Protein AF-A0A6A4GUS2-F1 (afdb_monomer_lite)

Sequence (167 aa):
MSESILPEEILHSVVESLAYNPEFVERKSPPFSLEKRDQRAFSFLSLATNFDEFPCPFSSHILEVDGAEHLKMFQDQCISNTSFAASIRSLSVSLPGQNTFQITSMMKPLLCYLKDLSQLDARFRIDIPLLAELNRHSVKTVVVTSLAKLPKTLGSPDLEKIILCGR

pLDDT: mean 70.65, std 22.99, range [29.11, 93.94]

Radius of gyration: 21.21 Å; chains: 1; bounding box: 56×50×50 Å

Secondary structure (DSSP, 8-state):
-------HHHHHHHHHHHH--------------------TTS-S-EE-----S---TT---EEEEESHHHHHHHHHHHHH-HHHHHH--EEEEE-TT--HHHHHHHHHHHHHH-TT--EEEE-SPPPHHHHHHHHHSS--EEEES-GGGS-TT--GGGGTTEEE---

Organism: NCBI:txid1447944

Foldseek 3Di:
DDDDDDDCVVVVVVVVVVVDDPDDDDDDDDDDDDDDDDDPPPPLWDQPPPPDDDPPVPPQRETEAEEDVSLVVVLVCLVVDLVVLQSHAHYEYHHPPDDQVSVQVSVLSSLVSNLNHQEYEYAAAHDPSSLVSVLVGPHQAYEYADPVSYDPPDDPSSCNRYDHDHD

Structure (mmCIF, N/CA/C/O backbone):
data_AF-A0A6A4GUS2-F1
#
_entry.id   AF-A0A6A4GUS2-F1
#
loop_
_atom_site.group_PDB
_atom_site.id
_atom_site.type_symbol
_atom_site.label_atom_id
_atom_site.label_alt_id
_atom_site.label_comp_id
_atom_site.label_asym_id
_atom_site.label_entity_id
_atom_site.label_seq_id
_atom_site.pdbx_PDB_ins_code
_atom_site.Cartn_x
_atom_site.Cartn_y
_atom_site.Cartn_z
_atom_site.occupancy
_atom_site.B_iso_or_equiv
_atom_site.auth_seq_id
_atom_site.auth_comp_id
_atom_site.auth_asym_id
_atom_site.auth_atom_id
_atom_site.pdbx_PDB_model_num
ATOM 1 N N . MET A 1 1 ? -28.926 29.985 26.661 1.00 41.62 1 MET A N 1
ATOM 2 C CA . MET A 1 1 ? -29.121 28.544 26.420 1.00 41.62 1 MET A CA 1
ATOM 3 C C . MET A 1 1 ? -30.574 28.357 26.030 1.00 41.62 1 MET A C 1
ATOM 5 O O . MET A 1 1 ? -31.420 28.344 26.913 1.00 41.62 1 MET A O 1
ATOM 9 N N . SER A 1 2 ? -30.847 28.315 24.728 1.00 41.31 2 SER A N 1
ATOM 10 C CA . SER A 1 2 ? -32.159 27.967 24.177 1.00 41.31 2 SER A CA 1
ATOM 11 C C . SER A 1 2 ? -31.884 27.226 22.870 1.00 41.31 2 SER A C 1
ATOM 13 O O . SER A 1 2 ? -31.516 27.852 21.879 1.00 41.31 2 SER A O 1
ATOM 15 N N . GLU A 1 3 ? -31.949 25.897 22.897 1.00 47.72 3 GLU A N 1
ATOM 16 C CA . GLU A 1 3 ? -31.908 25.073 21.688 1.00 47.72 3 GLU A CA 1
ATOM 17 C C . GLU A 1 3 ? -33.261 25.205 20.985 1.00 47.72 3 GLU A C 1
ATOM 19 O O . GLU A 1 3 ? -34.303 24.861 21.543 1.00 47.72 3 GLU A O 1
ATOM 24 N N . SER A 1 4 ? -33.265 25.759 19.775 1.00 50.41 4 SER A N 1
ATOM 25 C CA . SER A 1 4 ? -34.441 25.774 18.910 1.00 50.41 4 SER A CA 1
ATOM 26 C C . SER A 1 4 ? -34.511 24.443 18.163 1.00 50.41 4 SER A C 1
ATOM 28 O O . SER A 1 4 ? -33.846 24.265 17.143 1.00 50.41 4 SER A O 1
ATOM 30 N N . ILE A 1 5 ? -35.299 23.508 18.688 1.00 56.31 5 ILE A N 1
ATOM 31 C CA . ILE A 1 5 ? -35.652 22.262 18.005 1.00 56.31 5 ILE A CA 1
ATOM 32 C C . ILE A 1 5 ? -36.695 22.626 16.947 1.00 56.31 5 ILE A C 1
ATOM 34 O O . ILE A 1 5 ? -37.837 22.944 17.281 1.00 56.31 5 ILE A O 1
ATOM 38 N N . LEU A 1 6 ? -36.293 22.655 15.676 1.00 55.25 6 LEU A N 1
ATOM 39 C CA . LEU A 1 6 ? -37.249 22.778 14.580 1.00 55.25 6 LEU A CA 1
ATOM 40 C C . LEU A 1 6 ? -37.960 21.420 14.397 1.00 55.25 6 LEU A C 1
ATOM 42 O O . LEU A 1 6 ? -37.266 20.403 14.374 1.00 55.25 6 LEU A O 1
ATOM 46 N N . PRO A 1 7 ? -39.298 21.369 14.260 1.00 58.41 7 PRO A N 1
ATOM 47 C CA . PRO A 1 7 ? -40.027 20.111 14.096 1.00 58.41 7 PRO A CA 1
ATOM 48 C C . PRO A 1 7 ? -39.669 19.411 12.776 1.00 58.41 7 PRO A C 1
ATOM 50 O O . PRO A 1 7 ? -39.630 20.051 11.721 1.00 58.41 7 PRO A O 1
ATOM 53 N N . GLU A 1 8 ? -39.447 18.093 12.831 1.00 54.50 8 GLU A N 1
ATOM 54 C CA . GLU A 1 8 ? -39.079 17.223 11.693 1.00 54.50 8 GLU A CA 1
ATOM 55 C C . GLU A 1 8 ? -40.027 17.340 10.488 1.00 54.50 8 GLU A C 1
ATOM 57 O O . GLU A 1 8 ? -39.621 17.138 9.343 1.00 54.50 8 GLU A O 1
ATOM 62 N N . GLU A 1 9 ? -41.272 17.741 10.726 1.00 53.09 9 GLU A N 1
ATOM 63 C CA . GLU A 1 9 ? -42.318 17.881 9.712 1.00 53.09 9 GLU A CA 1
ATOM 64 C C . GLU A 1 9 ? -41.983 18.959 8.662 1.00 53.09 9 GLU A C 1
ATOM 66 O O . GLU A 1 9 ? -42.327 18.809 7.488 1.00 53.09 9 GLU A O 1
ATOM 71 N N . ILE A 1 10 ? -41.242 20.012 9.038 1.00 56.53 10 ILE A N 1
ATOM 72 C CA . ILE A 1 10 ? -40.805 21.057 8.091 1.00 56.53 10 ILE A CA 1
ATOM 73 C C . ILE A 1 10 ? -39.655 20.544 7.212 1.00 56.53 10 ILE A C 1
ATOM 75 O O . ILE A 1 10 ? -39.598 20.845 6.020 1.00 56.53 10 ILE A O 1
ATOM 79 N N . LEU A 1 11 ? -38.762 19.731 7.780 1.00 55.72 11 LEU A N 1
ATOM 80 C CA . LEU A 1 11 ? -37.630 19.142 7.062 1.00 55.72 11 LEU A CA 1
ATOM 81 C C . LEU A 1 11 ? -38.107 18.156 5.991 1.00 55.72 11 LEU A C 1
ATOM 83 O O . LEU A 1 11 ? -37.601 18.182 4.870 1.00 55.72 11 LEU A O 1
ATOM 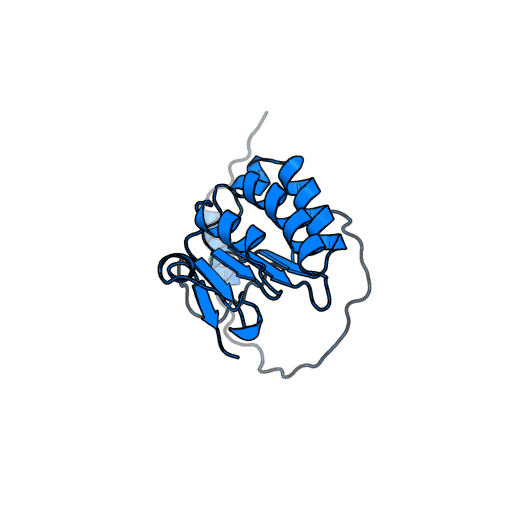87 N N . HIS A 1 12 ? -39.135 17.363 6.297 1.00 51.03 12 HIS A N 1
ATOM 88 C CA . HIS A 1 12 ? -39.708 16.421 5.336 1.00 51.03 12 HIS A CA 1
ATOM 89 C C . HIS A 1 12 ? -40.384 17.137 4.155 1.00 51.03 12 HIS A C 1
ATOM 91 O O . HIS A 1 12 ? -40.192 16.754 3.002 1.00 51.03 12 HIS A O 1
ATOM 97 N N . SER A 1 13 ? -41.085 18.245 4.422 1.00 51.09 13 SER A N 1
ATOM 98 C CA . SER A 1 13 ? -41.761 19.032 3.383 1.00 51.09 13 SER A CA 1
ATOM 99 C C . SER A 1 13 ? -40.783 19.733 2.424 1.00 51.09 13 SER A C 1
ATOM 101 O O . SER A 1 13 ? -41.035 19.799 1.219 1.00 51.09 13 SER A O 1
ATOM 103 N N . VAL A 1 14 ? -39.632 20.206 2.925 1.00 57.34 14 VAL A N 1
ATOM 104 C CA . VAL A 1 14 ? -38.572 20.819 2.097 1.00 57.34 14 VAL A CA 1
ATOM 105 C C . VAL A 1 14 ? -37.852 19.778 1.233 1.00 57.34 14 VAL A C 1
ATOM 107 O O . VAL A 1 14 ? -37.506 20.057 0.086 1.00 57.34 14 VAL A O 1
ATOM 110 N N . VAL A 1 15 ? -37.650 18.565 1.753 1.00 56.38 15 VAL A N 1
ATOM 111 C CA . VAL A 1 15 ? -36.995 17.480 1.004 1.00 56.38 15 VAL A CA 1
ATOM 112 C C . VAL A 1 15 ? -37.900 16.952 -0.113 1.00 56.38 15 VAL A C 1
ATOM 114 O O . VAL A 1 15 ? -37.426 16.771 -1.235 1.00 56.38 15 VAL A O 1
ATOM 117 N N . GLU A 1 16 ? -39.203 16.789 0.135 1.00 46.56 16 GLU A N 1
ATOM 118 C CA . GLU A 1 16 ? -40.154 16.377 -0.911 1.00 46.56 16 GLU A CA 1
ATOM 119 C C . GLU A 1 16 ? -40.313 17.428 -2.018 1.00 46.56 16 GLU A C 1
ATOM 121 O O . GLU A 1 16 ? -40.431 17.072 -3.190 1.00 46.56 16 GLU A O 1
ATOM 126 N N . SER A 1 17 ? -40.249 18.722 -1.687 1.00 49.94 17 SER A N 1
ATOM 127 C CA . SER A 1 17 ? -40.373 19.794 -2.686 1.00 49.94 17 SER A CA 1
ATOM 128 C C . SER A 1 17 ? -39.102 20.030 -3.516 1.00 49.94 17 SER A C 1
ATOM 130 O O . SER A 1 17 ? -39.195 20.562 -4.621 1.00 49.94 17 SER A O 1
ATOM 132 N N . LEU A 1 18 ? -37.930 19.576 -3.053 1.00 49.22 18 LEU A N 1
ATOM 133 C CA . LEU A 1 18 ? -36.693 19.551 -3.851 1.00 49.22 18 LEU A CA 1
ATOM 134 C C . LEU A 1 18 ? -36.606 18.338 -4.792 1.00 49.22 18 LEU A C 1
ATOM 136 O O . LEU A 1 18 ? -35.914 18.408 -5.807 1.00 49.22 18 LEU A O 1
ATOM 140 N N . ALA A 1 19 ? -37.296 17.241 -4.472 1.00 44.12 19 ALA A N 1
ATOM 141 C CA . ALA A 1 19 ? -37.204 15.981 -5.211 1.00 44.12 19 ALA A CA 1
ATOM 142 C C . ALA A 1 19 ? -38.155 15.881 -6.418 1.00 44.12 19 ALA A C 1
ATOM 144 O O . ALA A 1 19 ? -38.018 14.958 -7.220 1.00 44.12 19 ALA A O 1
ATOM 145 N N . TYR A 1 20 ? -39.100 16.813 -6.583 1.00 40.16 20 TYR A N 1
ATOM 146 C CA . TYR A 1 20 ? -40.075 16.763 -7.674 1.00 40.16 20 TYR A CA 1
ATOM 147 C C . TYR A 1 20 ? -39.933 17.948 -8.635 1.00 40.16 20 TYR A C 1
ATOM 149 O O . TYR A 1 20 ? -40.620 18.960 -8.520 1.00 40.16 20 TYR A O 1
ATOM 157 N N . ASN A 1 21 ? -39.049 17.806 -9.626 1.00 40.91 21 ASN A N 1
ATOM 158 C CA . ASN A 1 21 ? -39.091 18.620 -10.842 1.00 40.91 21 ASN A CA 1
ATOM 159 C C . ASN A 1 21 ? -38.643 17.770 -12.052 1.00 40.91 21 ASN A C 1
ATOM 161 O O . ASN A 1 21 ? -37.446 17.668 -12.319 1.00 40.91 21 ASN A O 1
ATOM 165 N N . PRO A 1 22 ? -39.572 17.087 -12.753 1.00 46.25 22 PRO A N 1
ATOM 166 C CA . PRO A 1 22 ? -39.243 16.103 -13.790 1.00 46.25 22 PRO A CA 1
ATOM 167 C C . PRO A 1 22 ? -39.051 16.707 -15.188 1.00 46.25 22 PRO A C 1
ATOM 169 O O . PRO A 1 22 ? -38.953 15.983 -16.174 1.00 46.25 22 PRO A O 1
ATOM 172 N N . GLU A 1 23 ? -38.971 18.025 -15.303 1.00 41.53 23 GLU A N 1
ATOM 173 C CA . GLU A 1 23 ? -38.716 18.693 -16.568 1.00 41.53 23 GLU A CA 1
ATOM 174 C C . GLU A 1 23 ? -37.602 19.695 -16.325 1.00 41.53 23 GLU A C 1
ATOM 176 O O . GLU A 1 23 ? -37.818 20.669 -15.624 1.00 41.53 23 GLU A O 1
ATOM 181 N N . PHE A 1 24 ? -36.396 19.437 -16.831 1.00 34.44 24 PHE A N 1
ATOM 182 C CA . PHE A 1 24 ? -35.600 20.437 -17.544 1.00 34.44 24 PHE A CA 1
ATOM 183 C C . PHE A 1 24 ? -34.294 19.801 -18.063 1.00 34.44 24 PHE A C 1
ATOM 185 O O . PHE A 1 24 ? -33.262 19.770 -17.404 1.00 34.44 24 PHE A O 1
ATOM 192 N N . VAL A 1 25 ? -34.365 19.411 -19.338 1.00 35.62 25 VAL A N 1
ATOM 193 C CA . VAL A 1 25 ? -33.357 19.729 -20.358 1.00 35.62 25 VAL A CA 1
ATOM 194 C C . VAL A 1 25 ? -32.101 18.845 -20.431 1.00 35.62 25 VAL A C 1
ATOM 196 O O . VAL A 1 25 ? -31.058 19.093 -19.834 1.00 35.62 25 VAL A O 1
ATOM 199 N N . GLU A 1 26 ? -32.191 17.912 -21.378 1.00 42.88 26 GLU A N 1
ATOM 200 C CA . GLU A 1 26 ? -31.141 17.534 -22.326 1.00 42.88 26 GLU A CA 1
ATOM 201 C C . GLU A 1 26 ? -30.243 18.738 -22.695 1.00 42.88 26 GLU A C 1
ATOM 203 O O . GLU A 1 26 ? -30.603 19.595 -23.504 1.00 42.88 26 GLU A O 1
ATOM 208 N N . ARG A 1 27 ? -29.054 18.838 -22.092 1.00 31.45 27 ARG A N 1
ATOM 209 C CA . ARG A 1 27 ? -28.024 19.811 -22.487 1.00 31.45 27 ARG A CA 1
ATOM 210 C C . ARG A 1 27 ? -26.650 19.156 -22.486 1.00 31.45 27 ARG A C 1
ATOM 212 O O . ARG A 1 27 ? -25.951 19.107 -21.480 1.00 31.45 27 ARG A O 1
ATOM 219 N N . LYS A 1 28 ? -26.234 18.735 -23.684 1.00 45.25 28 LYS A N 1
ATOM 220 C CA . LYS A 1 28 ? -24.819 18.713 -24.075 1.00 45.25 28 LYS A CA 1
ATOM 221 C C . LYS A 1 28 ? -24.192 20.055 -23.692 1.00 45.25 28 LYS A C 1
ATOM 223 O O . LYS A 1 28 ? -24.676 21.093 -24.139 1.00 45.25 28 LYS A O 1
ATOM 228 N N . SER A 1 29 ? -23.128 20.054 -22.895 1.00 29.23 29 SER A N 1
ATOM 229 C CA . SER A 1 29 ? -22.367 21.273 -22.610 1.00 29.23 29 SER A CA 1
ATOM 230 C C . SER A 1 29 ? -20.915 20.929 -22.193 1.00 29.23 29 SER A C 1
ATOM 232 O O . SER A 1 29 ? -20.652 19.779 -21.845 1.00 29.23 29 SER A O 1
ATOM 234 N N . PRO A 1 30 ? -19.958 21.861 -22.366 1.00 29.64 30 PRO A N 1
ATOM 235 C CA . PRO A 1 30 ? -18.653 21.668 -23.017 1.00 29.64 30 PRO A CA 1
ATOM 236 C C . PRO A 1 30 ? -17.483 21.672 -22.005 1.00 29.64 30 PRO A C 1
ATOM 238 O O . PRO A 1 30 ? -17.722 21.805 -20.806 1.00 29.64 30 PRO A O 1
ATOM 241 N N . PRO A 1 31 ? -16.207 21.568 -22.439 1.00 45.56 31 PRO A N 1
ATOM 242 C CA . PRO A 1 31 ? -15.081 21.589 -21.511 1.00 45.56 31 PRO A CA 1
ATOM 243 C C . PRO A 1 31 ? -14.786 23.037 -21.110 1.00 45.56 31 PRO A C 1
ATOM 245 O O . PRO A 1 31 ? -14.388 23.821 -21.967 1.00 45.56 31 PRO A O 1
ATOM 248 N N . PHE A 1 32 ? -14.961 23.419 -19.841 1.00 33.56 32 PHE A N 1
ATOM 249 C CA . PHE A 1 32 ? -14.483 24.726 -19.378 1.00 33.56 32 PHE A CA 1
ATOM 250 C C . PHE A 1 32 ? -13.921 24.735 -17.954 1.00 33.56 32 PHE A C 1
ATOM 252 O O . PHE A 1 32 ? -14.444 24.134 -17.021 1.00 33.56 32 PHE A O 1
ATOM 259 N N . SER A 1 33 ? -12.808 25.462 -17.878 1.00 43.59 33 SER A N 1
ATOM 260 C CA . SER A 1 33 ? -11.951 25.831 -16.758 1.00 43.59 33 SER A CA 1
ATOM 261 C C . SER A 1 33 ? -12.677 26.538 -15.616 1.00 43.59 33 SER A C 1
ATOM 263 O O . SER A 1 33 ? -13.538 27.380 -15.865 1.00 43.59 33 SER A O 1
ATOM 265 N N . LEU A 1 34 ? -12.224 26.312 -14.381 1.00 29.70 34 LEU A N 1
ATOM 266 C CA . LEU A 1 34 ? -12.658 27.081 -13.217 1.00 29.70 34 LEU A CA 1
ATOM 267 C C . LEU A 1 34 ? -11.563 28.070 -12.779 1.00 29.70 34 LEU A C 1
ATOM 269 O O . LEU A 1 34 ? -10.522 27.676 -12.252 1.00 29.70 34 LEU A O 1
ATOM 273 N N . GLU A 1 35 ? -11.811 29.366 -12.975 1.00 31.53 35 GLU A N 1
ATOM 274 C CA . GLU A 1 35 ? -11.108 30.441 -12.270 1.00 31.53 35 GLU A CA 1
ATOM 275 C C . GLU A 1 35 ? -11.700 30.649 -10.862 1.00 31.53 35 GLU A C 1
ATOM 277 O O . GLU A 1 35 ? -12.898 30.849 -10.687 1.00 31.53 35 GLU A O 1
ATOM 282 N N . LYS A 1 36 ? -10.800 30.619 -9.870 1.00 40.38 36 LYS A N 1
ATOM 283 C CA . LYS A 1 36 ? -10.752 31.341 -8.581 1.00 40.38 36 LYS A CA 1
ATOM 284 C C . LYS A 1 36 ? -12.063 31.814 -7.915 1.00 4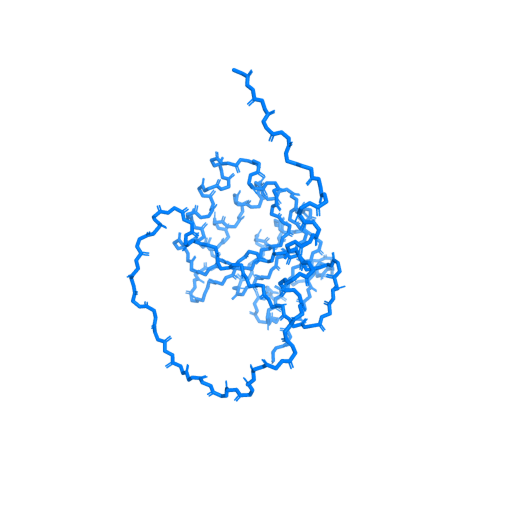0.38 36 LYS A C 1
ATOM 286 O O . LYS A 1 36 ? -12.588 32.879 -8.237 1.00 40.38 36 LYS A O 1
ATOM 291 N N . ARG A 1 37 ? -12.358 31.220 -6.748 1.00 29.11 37 ARG A N 1
ATOM 292 C CA . ARG A 1 37 ? -12.603 31.982 -5.502 1.00 29.11 37 ARG A CA 1
ATOM 293 C C . ARG A 1 37 ? -12.294 31.145 -4.250 1.00 29.11 37 ARG A C 1
ATOM 295 O O . ARG A 1 37 ? -12.612 29.967 -4.192 1.00 29.11 37 ARG A O 1
ATOM 302 N N . ASP A 1 38 ? -11.605 31.784 -3.304 1.00 32.78 38 ASP A N 1
ATOM 303 C CA . ASP A 1 38 ? -10.975 31.245 -2.092 1.00 32.78 38 ASP A CA 1
ATOM 304 C C . ASP A 1 38 ? -11.872 30.366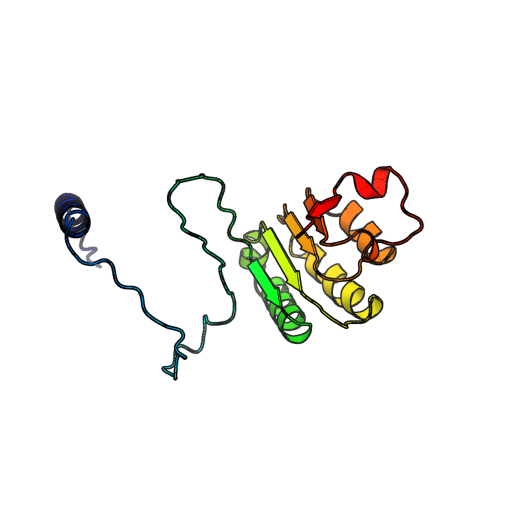 -1.197 1.00 32.78 38 ASP A C 1
ATOM 306 O O . ASP A 1 38 ? -12.871 30.845 -0.667 1.00 32.78 38 ASP A O 1
ATOM 310 N N . GLN A 1 39 ? -11.390 29.157 -0.881 1.00 29.34 39 GLN A N 1
ATOM 311 C CA . GLN A 1 39 ? -11.605 28.458 0.398 1.00 29.34 39 GLN A CA 1
ATOM 312 C C . GLN A 1 39 ? -10.341 27.642 0.744 1.00 29.34 39 GLN A C 1
ATOM 314 O O . GLN A 1 39 ? -10.198 26.462 0.435 1.00 29.34 39 GLN A O 1
ATOM 319 N N . ARG A 1 40 ? -9.375 28.326 1.369 1.00 31.91 40 ARG A N 1
ATOM 320 C CA . ARG A 1 40 ? -8.004 27.883 1.703 1.00 31.91 40 ARG A CA 1
ATOM 321 C C . ARG A 1 40 ? -7.889 26.787 2.781 1.00 31.91 40 ARG A C 1
ATOM 323 O O . ARG A 1 40 ? -6.989 26.858 3.611 1.00 31.91 40 ARG A O 1
ATOM 330 N N . ALA A 1 41 ? -8.747 25.769 2.799 1.00 34.50 41 ALA A N 1
ATOM 331 C CA . ALA A 1 41 ? -8.590 24.678 3.774 1.00 34.50 41 ALA A CA 1
ATOM 332 C C . ALA A 1 41 ? -9.053 23.281 3.332 1.00 34.50 41 ALA A C 1
ATOM 334 O O . ALA A 1 41 ? -8.766 22.329 4.047 1.00 34.50 41 ALA A O 1
ATOM 335 N N . PHE A 1 42 ? -9.711 23.106 2.180 1.00 33.78 42 PHE A N 1
ATOM 336 C CA . PHE A 1 42 ? -10.311 21.802 1.836 1.00 33.78 42 PHE A CA 1
ATOM 337 C C . PHE A 1 42 ? -10.201 21.401 0.355 1.00 33.78 42 PHE A C 1
ATOM 339 O O . PHE A 1 42 ? -11.002 20.618 -0.140 1.00 33.78 42 PHE A O 1
ATOM 346 N N . SER A 1 43 ? -9.185 21.880 -0.366 1.00 30.30 43 SER A N 1
ATOM 347 C CA . SER A 1 43 ? -8.995 21.580 -1.800 1.00 30.30 43 SER A CA 1
ATOM 348 C C . SER A 1 43 ? -7.867 20.576 -2.079 1.00 30.30 43 SER A C 1
ATOM 350 O O . SER A 1 43 ? -7.150 20.727 -3.062 1.00 30.30 43 SER A O 1
ATOM 352 N N . PHE A 1 44 ? -7.660 19.584 -1.206 1.00 42.06 44 PHE A N 1
ATOM 353 C CA . PHE A 1 44 ? -6.506 18.668 -1.297 1.00 42.06 44 PHE A CA 1
ATOM 354 C C . PHE A 1 44 ? -6.863 17.204 -1.572 1.00 42.06 44 PHE A C 1
ATOM 356 O O . PHE A 1 44 ? -5.974 16.408 -1.851 1.00 42.06 44 PHE A O 1
ATOM 363 N N . LEU A 1 45 ? -8.146 16.846 -1.504 1.00 41.50 45 LEU A N 1
ATOM 364 C CA . LEU A 1 45 ? -8.629 15.479 -1.661 1.00 41.50 45 LEU A CA 1
ATOM 365 C C . LEU A 1 45 ? -9.657 15.476 -2.789 1.00 41.50 45 LEU A C 1
ATOM 367 O O . LEU A 1 45 ? -10.779 15.944 -2.605 1.00 41.50 45 LEU A O 1
ATOM 371 N N . SER A 1 46 ? -9.274 14.982 -3.965 1.00 40.00 46 SER A N 1
ATOM 372 C CA . SER A 1 46 ? -10.262 14.655 -4.990 1.00 40.00 46 SER A CA 1
ATOM 373 C C . SER A 1 46 ? -10.988 13.399 -4.517 1.00 40.00 46 SER A C 1
ATOM 375 O O . SER A 1 46 ? -10.489 12.283 -4.653 1.00 40.00 46 SER A O 1
ATOM 377 N N . LEU A 1 47 ? -12.135 13.579 -3.865 1.00 41.22 47 LEU A N 1
ATOM 378 C CA . LEU A 1 47 ? -13.077 12.492 -3.646 1.00 41.22 47 LEU A CA 1
ATOM 379 C C . LEU A 1 47 ? -13.677 12.173 -5.014 1.00 41.22 47 LEU A C 1
ATOM 381 O O . LEU A 1 47 ? -14.550 12.894 -5.491 1.00 41.22 47 LEU A O 1
ATOM 385 N N . ALA A 1 48 ? -13.192 11.121 -5.669 1.00 41.91 48 ALA A N 1
ATOM 386 C CA . ALA A 1 48 ? -13.805 10.616 -6.889 1.00 41.91 48 ALA A CA 1
ATOM 387 C C . ALA A 1 48 ? -15.151 9.954 -6.538 1.00 41.91 48 ALA A C 1
ATOM 389 O O . ALA A 1 48 ? -15.259 8.736 -6.409 1.00 41.91 48 ALA A O 1
ATOM 390 N N . THR A 1 49 ? -16.190 10.758 -6.318 1.00 42.12 49 THR A N 1
ATOM 391 C CA . THR A 1 49 ? -17.571 10.281 -6.226 1.00 42.12 49 THR A CA 1
ATOM 392 C C . THR A 1 49 ? -18.131 10.148 -7.637 1.00 42.12 49 THR A C 1
ATOM 394 O O . THR A 1 49 ? -18.707 11.093 -8.170 1.00 42.12 49 THR A O 1
ATOM 397 N N . ASN A 1 50 ? -17.965 8.977 -8.254 1.00 37.44 50 ASN A N 1
ATOM 398 C CA . ASN A 1 50 ? -18.790 8.598 -9.400 1.00 37.44 50 ASN A CA 1
ATOM 399 C C . ASN A 1 50 ? -20.181 8.229 -8.867 1.00 37.44 50 ASN A C 1
ATOM 401 O O . ASN A 1 50 ? -20.419 7.084 -8.488 1.00 37.44 50 ASN A O 1
ATOM 405 N N . PHE A 1 51 ? -21.076 9.213 -8.778 1.00 39.38 51 PHE A N 1
ATOM 406 C CA . PHE A 1 51 ? -22.510 8.963 -8.656 1.00 39.38 51 PHE A CA 1
ATOM 407 C C . PHE A 1 51 ? -23.057 8.725 -10.064 1.00 39.38 51 PHE A C 1
ATOM 409 O O . PHE A 1 51 ? -23.571 9.646 -10.689 1.00 39.38 51 PHE A O 1
ATOM 416 N N . ASP A 1 52 ? -22.905 7.498 -10.559 1.00 34.66 52 ASP A N 1
ATOM 417 C CA . ASP A 1 52 ? -23.803 6.980 -11.587 1.00 34.66 52 ASP A CA 1
ATOM 418 C C . ASP A 1 52 ? -24.835 6.090 -10.888 1.00 34.66 52 ASP A C 1
ATOM 420 O O . ASP A 1 52 ? -24.505 5.272 -10.026 1.00 34.66 52 ASP A O 1
ATOM 424 N N . GLU A 1 53 ? -26.091 6.358 -11.214 1.00 39.56 53 GLU A N 1
ATOM 425 C CA . GLU A 1 53 ? -27.342 5.808 -10.700 1.00 39.56 53 GLU A CA 1
ATOM 426 C C . GLU A 1 53 ? -27.295 4.318 -10.318 1.00 39.56 53 GLU A C 1
ATOM 428 O O . GLU A 1 53 ? -27.635 3.490 -11.137 1.00 39.56 53 GLU A O 1
ATOM 433 N N . PHE A 1 54 ? -26.922 3.961 -9.084 1.00 34.41 54 PHE A N 1
ATOM 434 C CA . PHE A 1 54 ? -27.414 2.807 -8.303 1.00 34.41 54 PHE A CA 1
ATOM 435 C C . PHE A 1 54 ? -26.798 2.899 -6.891 1.00 34.41 54 PHE A C 1
ATOM 437 O O . PHE A 1 54 ? -25.577 3.022 -6.771 1.00 34.41 54 PHE A O 1
ATOM 444 N N . PRO A 1 55 ? -27.575 2.825 -5.791 1.00 35.34 55 PRO A N 1
ATOM 445 C CA . PRO A 1 55 ? -27.018 2.882 -4.447 1.00 35.34 55 PRO A CA 1
ATOM 446 C C . PRO A 1 55 ? -26.367 1.535 -4.129 1.00 35.34 55 PRO A C 1
ATOM 448 O O . PRO A 1 55 ? -26.983 0.640 -3.555 1.00 35.34 55 PRO A O 1
ATOM 451 N N . CYS A 1 56 ? -25.108 1.366 -4.520 1.00 36.19 56 CYS A N 1
ATOM 452 C CA . CYS A 1 56 ? -24.279 0.322 -3.946 1.00 36.19 56 CYS A CA 1
ATOM 453 C C . CYS A 1 56 ? -23.814 0.832 -2.569 1.00 36.19 56 CYS A C 1
ATOM 455 O O . CYS A 1 56 ? -23.080 1.820 -2.519 1.00 36.19 56 CYS A O 1
ATOM 457 N N . PRO A 1 57 ? -24.176 0.192 -1.441 1.00 38.72 57 PRO A N 1
ATOM 458 C CA . PRO A 1 57 ? -23.776 0.625 -0.092 1.00 38.72 57 PRO A CA 1
ATOM 459 C C . PRO A 1 57 ? -22.263 0.474 0.181 1.00 38.72 57 PRO A C 1
ATOM 461 O O . PRO A 1 57 ? -21.807 0.617 1.311 1.00 38.72 57 PRO A O 1
ATOM 464 N N . PHE A 1 58 ? -21.479 0.180 -0.859 1.00 39.19 58 PHE A N 1
ATOM 465 C CA . PHE A 1 58 ? -20.044 -0.062 -0.841 1.00 39.19 58 PHE A CA 1
ATOM 466 C C . PHE A 1 58 ? -19.256 0.984 -1.636 1.00 39.19 58 PHE A C 1
ATOM 468 O O . PHE A 1 58 ? -18.144 0.685 -2.067 1.00 39.19 58 PHE A O 1
ATOM 475 N N . SER A 1 59 ? -19.780 2.197 -1.854 1.00 44.34 59 SER A N 1
ATOM 476 C CA . SER A 1 59 ? -18.942 3.295 -2.350 1.00 44.34 59 SER A CA 1
ATOM 477 C C . SER A 1 59 ? -17.955 3.699 -1.249 1.00 44.34 59 SER A C 1
ATOM 479 O O . SER A 1 59 ? -18.144 4.682 -0.531 1.00 44.34 59 SER A O 1
ATOM 481 N N . SER A 1 60 ? -16.910 2.896 -1.057 1.00 53.84 60 SER A N 1
ATOM 482 C CA . SER A 1 60 ? -15.741 3.301 -0.301 1.00 53.84 60 SER A CA 1
ATOM 483 C C . SER A 1 60 ? -15.202 4.553 -0.980 1.00 53.84 60 SER A C 1
ATOM 485 O O . SER A 1 60 ? -14.827 4.532 -2.149 1.00 53.84 60 SER A O 1
ATOM 487 N N . HIS A 1 61 ? -15.210 5.677 -0.270 1.00 69.06 61 HIS A N 1
ATOM 488 C CA . HIS A 1 61 ? -14.534 6.872 -0.746 1.00 69.06 61 HIS A CA 1
ATOM 489 C C . HIS A 1 61 ? -13.050 6.526 -0.908 1.00 69.06 61 HIS A C 1
ATOM 491 O O . HIS A 1 61 ? -12.341 6.312 0.077 1.00 69.06 61 HIS A O 1
ATOM 497 N N . ILE A 1 62 ? -12.606 6.381 -2.156 1.00 78.56 62 ILE A N 1
ATOM 498 C CA . ILE A 1 62 ? -11.199 6.168 -2.474 1.00 78.56 62 ILE A CA 1
ATOM 499 C C . ILE A 1 62 ? -10.527 7.528 -2.398 1.00 78.56 62 ILE A C 1
ATOM 501 O O . ILE A 1 62 ? -10.909 8.462 -3.102 1.00 78.56 62 ILE A O 1
ATOM 505 N N . LEU A 1 63 ? -9.533 7.636 -1.525 1.00 87.50 63 LEU A N 1
ATOM 506 C CA . LEU A 1 63 ? -8.710 8.827 -1.436 1.00 87.50 63 LEU A CA 1
ATOM 507 C C . LEU A 1 63 ? -7.652 8.790 -2.533 1.00 87.50 63 LEU A C 1
ATOM 509 O O . LEU A 1 63 ? -6.856 7.856 -2.561 1.00 87.50 63 LEU A O 1
ATOM 513 N N . GLU A 1 64 ? -7.615 9.780 -3.417 1.00 90.88 64 GLU A N 1
ATOM 514 C CA . GLU A 1 64 ? -6.606 9.844 -4.476 1.00 90.88 64 GLU A CA 1
ATOM 515 C C . GLU A 1 64 ? -5.453 10.780 -4.093 1.00 90.88 64 GLU A C 1
ATOM 517 O O . GLU A 1 64 ? -5.665 11.918 -3.674 1.00 90.88 64 GLU A O 1
ATOM 522 N N . VAL A 1 65 ? -4.222 10.285 -4.235 1.00 90.25 65 VAL A N 1
ATOM 523 C CA . VAL A 1 65 ? -2.984 11.017 -3.963 1.00 90.25 65 VAL A CA 1
ATOM 524 C C . VAL A 1 65 ? -2.066 10.907 -5.174 1.00 90.25 65 VAL A C 1
ATOM 526 O O . VAL A 1 65 ? -1.456 9.867 -5.436 1.00 90.25 65 VAL A O 1
ATOM 529 N N . ASP A 1 66 ? -1.938 12.014 -5.896 1.00 90.88 66 ASP A N 1
ATOM 530 C CA . ASP A 1 66 ? -1.128 12.097 -7.107 1.00 90.88 66 ASP A CA 1
ATOM 531 C C . ASP A 1 66 ? 0.147 12.905 -6.860 1.00 90.88 66 ASP A C 1
ATOM 533 O O . ASP A 1 66 ? 0.092 14.088 -6.543 1.00 90.88 66 ASP A O 1
ATOM 537 N N . GLY A 1 67 ? 1.311 12.292 -7.062 1.00 87.50 67 GLY A N 1
ATOM 538 C CA . GLY A 1 67 ? 2.611 12.952 -6.947 1.00 87.50 67 GLY A CA 1
ATOM 539 C C . GLY A 1 67 ? 3.265 12.838 -5.564 1.00 87.50 67 GLY A C 1
ATOM 540 O O . GLY A 1 67 ? 2.618 12.677 -4.531 1.00 87.50 67 GLY A O 1
ATOM 541 N N . ALA A 1 68 ? 4.600 12.904 -5.552 1.00 88.75 68 ALA A N 1
ATOM 542 C CA . ALA A 1 68 ? 5.403 12.673 -4.347 1.00 88.75 68 ALA A CA 1
ATOM 543 C C . ALA A 1 68 ? 5.234 13.778 -3.291 1.00 88.75 68 ALA A C 1
ATOM 545 O O . ALA A 1 68 ? 5.237 13.492 -2.096 1.00 88.75 68 ALA A O 1
ATOM 546 N N . GLU A 1 69 ? 5.062 15.030 -3.719 1.00 88.25 69 GLU A N 1
ATOM 547 C CA . GLU A 1 69 ? 4.846 16.159 -2.808 1.00 88.25 69 GLU A CA 1
ATOM 548 C C . GLU A 1 69 ? 3.515 16.025 -2.062 1.00 88.25 69 GLU A C 1
ATOM 550 O O . GLU A 1 69 ? 3.480 16.149 -0.838 1.00 88.25 69 GLU A O 1
ATOM 555 N N . HIS A 1 70 ? 2.441 15.667 -2.772 1.00 87.38 70 HIS A N 1
ATOM 556 C CA . HIS A 1 70 ? 1.136 15.428 -2.160 1.00 87.38 70 HIS A CA 1
ATOM 557 C C . HIS A 1 70 ? 1.147 14.204 -1.249 1.00 87.38 70 HIS A C 1
ATOM 559 O O . HIS A 1 70 ? 0.548 14.247 -0.179 1.00 87.38 70 HIS A O 1
ATOM 565 N N . LEU A 1 71 ? 1.877 13.143 -1.611 1.00 89.94 71 LEU A N 1
ATOM 566 C CA . LEU A 1 71 ? 2.048 11.987 -0.732 1.00 89.94 71 LEU A CA 1
ATOM 567 C C . LEU A 1 71 ? 2.742 12.356 0.579 1.00 89.94 71 LEU A C 1
ATOM 569 O O . LEU A 1 71 ? 2.332 11.885 1.638 1.00 89.94 71 LEU A O 1
ATOM 573 N N . LYS A 1 72 ? 3.752 13.226 0.522 1.00 89.56 72 LYS A N 1
ATOM 574 C CA . LYS A 1 72 ? 4.430 13.725 1.719 1.00 89.56 72 LYS A CA 1
ATOM 575 C C . LYS A 1 72 ? 3.494 14.573 2.586 1.00 89.56 72 LYS A C 1
ATOM 577 O O . LYS A 1 72 ? 3.407 14.344 3.786 1.00 89.56 72 LYS A O 1
ATOM 582 N N . MET A 1 73 ? 2.742 15.495 1.985 1.00 89.62 73 MET A N 1
ATOM 583 C CA . MET A 1 73 ? 1.752 16.293 2.722 1.00 89.62 73 MET A CA 1
ATOM 584 C C . MET A 1 73 ? 0.666 15.416 3.354 1.00 89.62 73 MET A C 1
ATOM 586 O O . MET A 1 73 ? 0.291 15.614 4.508 1.00 89.62 73 MET A O 1
ATOM 590 N N . PHE A 1 74 ? 0.179 14.423 2.612 1.00 90.19 74 PHE A N 1
ATOM 591 C CA . PHE A 1 74 ? -0.796 13.454 3.094 1.00 90.19 74 PHE A CA 1
ATOM 592 C C . PHE A 1 74 ? -0.247 12.627 4.265 1.00 90.19 74 PHE A C 1
ATOM 594 O O . PHE A 1 74 ? -0.937 12.420 5.264 1.00 90.19 74 PHE A O 1
ATOM 601 N N . GLN A 1 75 ? 1.016 12.210 4.185 1.00 92.31 75 GLN A N 1
ATOM 602 C CA . GLN A 1 75 ? 1.713 11.557 5.286 1.00 92.31 75 GLN A CA 1
ATOM 603 C C . GLN A 1 75 ? 1.775 12.460 6.526 1.00 92.31 75 GLN A C 1
ATOM 605 O O . GLN A 1 75 ? 1.413 12.008 7.612 1.00 92.31 75 GLN A O 1
ATOM 610 N N . ASP A 1 76 ? 2.171 13.724 6.376 1.00 89.31 76 ASP A N 1
ATOM 611 C CA . ASP A 1 76 ? 2.244 14.678 7.490 1.00 89.31 76 ASP A CA 1
ATOM 612 C C . ASP A 1 76 ? 0.866 14.888 8.147 1.00 89.31 76 ASP A C 1
ATOM 614 O O . ASP A 1 76 ? 0.765 14.979 9.375 1.00 89.31 76 ASP A O 1
ATOM 618 N N . GLN A 1 77 ? -0.214 14.883 7.358 1.00 89.06 77 GLN A N 1
ATOM 619 C CA . GLN A 1 77 ? -1.589 14.930 7.867 1.00 89.06 77 GLN A CA 1
ATOM 620 C C . GLN A 1 77 ? -1.972 13.663 8.637 1.00 89.06 77 GLN A C 1
ATOM 622 O O . GLN A 1 77 ? -2.563 13.765 9.710 1.00 89.06 77 GLN A O 1
ATOM 627 N N . CYS A 1 78 ? -1.614 12.479 8.135 1.00 89.88 78 CYS A N 1
ATOM 628 C CA . CYS A 1 78 ? -1.888 11.216 8.823 1.00 89.88 78 CYS A CA 1
ATOM 629 C C . CYS A 1 78 ? -1.123 11.098 10.151 1.00 89.88 78 CYS A C 1
ATOM 631 O O . CYS A 1 78 ? -1.650 10.556 11.121 1.00 89.88 78 CYS A O 1
ATOM 633 N N . ILE A 1 79 ? 0.103 11.630 10.205 1.00 89.81 79 ILE A N 1
ATOM 634 C CA . ILE A 1 79 ? 0.912 11.693 11.431 1.00 89.81 79 ILE A CA 1
ATOM 635 C C . ILE A 1 79 ? 0.275 12.659 12.435 1.00 89.81 79 ILE A C 1
ATOM 637 O O . ILE A 1 79 ? 0.152 12.344 13.617 1.00 89.81 79 ILE A O 1
ATOM 641 N N . SER A 1 80 ? -0.127 13.838 11.959 1.00 90.12 80 SER A N 1
ATOM 642 C CA . SER A 1 80 ? -0.642 14.915 12.812 1.00 90.12 80 SER A CA 1
ATOM 643 C C . SER A 1 80 ? -2.076 14.670 13.287 1.00 90.12 80 SER A C 1
ATOM 645 O O . SER A 1 80 ? -2.479 15.197 14.322 1.00 90.12 80 SER A O 1
ATOM 647 N N . ASN A 1 81 ? -2.858 13.884 12.542 1.00 90.19 81 ASN A N 1
ATOM 648 C CA . ASN A 1 81 ? -4.256 13.596 12.828 1.00 90.19 81 ASN A CA 1
ATOM 649 C C . ASN A 1 81 ? -4.538 12.090 12.704 1.00 90.19 81 ASN A C 1
ATOM 651 O O . ASN A 1 81 ? -4.900 11.571 11.646 1.00 90.19 81 ASN A O 1
ATOM 655 N N . THR A 1 82 ? -4.400 11.381 13.823 1.00 89.00 82 THR A N 1
ATOM 656 C CA . THR A 1 82 ? -4.577 9.925 13.883 1.00 89.00 82 THR A CA 1
ATOM 657 C C . THR A 1 82 ? -6.021 9.479 13.657 1.00 89.00 82 THR A C 1
ATOM 659 O O . THR A 1 82 ? -6.232 8.383 13.140 1.00 89.00 82 THR A O 1
ATOM 662 N N . SER A 1 83 ? -7.020 10.303 14.001 1.00 85.62 83 SER A N 1
ATOM 663 C CA . SER A 1 83 ? -8.429 9.979 13.740 1.00 85.62 83 SER A CA 1
ATOM 664 C C . SER A 1 83 ? -8.759 10.088 12.253 1.00 85.62 83 SER A C 1
ATOM 666 O O . SER A 1 83 ? -9.476 9.238 11.729 1.00 85.62 83 SER A O 1
ATOM 668 N N . PHE A 1 84 ? -8.171 11.068 11.557 1.00 86.56 84 PHE A N 1
ATOM 669 C CA . PHE A 1 84 ? -8.206 11.126 10.098 1.00 86.56 84 PHE A CA 1
ATOM 670 C C . PHE A 1 84 ? -7.523 9.902 9.483 1.00 86.56 84 PHE A C 1
ATOM 672 O O . PHE A 1 84 ? -8.135 9.225 8.671 1.00 86.56 84 PHE A O 1
ATOM 679 N N . ALA A 1 85 ? -6.310 9.544 9.914 1.00 89.25 85 ALA A N 1
ATOM 680 C CA . ALA A 1 85 ? -5.622 8.364 9.380 1.00 89.25 85 ALA A CA 1
ATOM 681 C C . ALA A 1 85 ? -6.433 7.062 9.560 1.00 89.25 85 ALA A C 1
ATOM 683 O O . ALA A 1 85 ? -6.477 6.226 8.658 1.00 89.25 85 ALA A O 1
ATOM 684 N N . ALA A 1 86 ? -7.117 6.906 10.700 1.00 87.38 86 ALA A N 1
ATOM 685 C CA . ALA A 1 86 ? -7.960 5.745 10.992 1.00 87.38 86 ALA A CA 1
ATOM 686 C C . ALA A 1 86 ? -9.263 5.694 10.168 1.00 87.38 86 ALA A C 1
ATOM 688 O O . ALA A 1 86 ? -9.845 4.623 9.991 1.00 87.38 86 ALA A O 1
ATOM 689 N N . SER A 1 87 ? -9.743 6.825 9.640 1.00 86.88 87 SER A N 1
ATOM 690 C CA . SER A 1 87 ? -10.947 6.838 8.797 1.00 86.88 87 SER A CA 1
ATOM 691 C C . SER A 1 87 ? -10.677 6.362 7.365 1.00 86.88 87 SER A C 1
ATOM 693 O O . SER A 1 87 ? -11.614 6.023 6.638 1.00 86.88 87 SER A O 1
ATOM 695 N N . ILE A 1 88 ? -9.408 6.276 6.957 1.00 88.50 88 ILE A N 1
ATOM 696 C CA . ILE A 1 88 ? -9.011 5.957 5.586 1.00 88.50 88 ILE A CA 1
ATOM 697 C C . ILE A 1 88 ? -9.063 4.448 5.362 1.00 88.50 88 ILE A C 1
ATOM 699 O O . ILE A 1 88 ? -8.233 3.683 5.851 1.00 88.50 88 ILE A O 1
ATOM 703 N N . ARG A 1 89 ? -10.047 4.022 4.567 1.00 91.31 89 ARG A N 1
ATOM 704 C CA . ARG A 1 89 ? -10.258 2.612 4.202 1.00 91.31 89 ARG A CA 1
ATOM 705 C C . ARG A 1 89 ? -9.722 2.261 2.819 1.00 91.31 89 ARG A C 1
ATOM 707 O O . ARG A 1 89 ? -9.348 1.112 2.586 1.00 91.31 89 ARG A O 1
ATOM 714 N N . SER A 1 90 ? -9.680 3.227 1.906 1.00 90.62 90 SER A N 1
ATOM 715 C CA . SER A 1 90 ? -9.235 3.024 0.526 1.00 90.62 90 SER A CA 1
ATOM 716 C C . SER A 1 90 ? -8.353 4.180 0.071 1.00 90.62 90 SER A C 1
ATOM 718 O O . SER A 1 90 ? -8.729 5.341 0.229 1.00 90.62 90 SER A O 1
ATOM 720 N N . LEU A 1 91 ? -7.192 3.862 -0.496 1.00 92.31 91 LEU A N 1
ATOM 721 C CA . LEU A 1 91 ? -6.203 4.836 -0.956 1.00 92.31 91 LEU A CA 1
ATOM 722 C C . LEU A 1 91 ? -5.756 4.484 -2.376 1.00 92.31 91 LEU A C 1
ATOM 724 O O . LEU A 1 91 ? -5.433 3.337 -2.659 1.00 92.31 91 LEU A O 1
ATOM 728 N N . SER A 1 92 ? -5.699 5.472 -3.255 1.00 92.31 92 SER A N 1
ATOM 729 C CA . SER A 1 92 ? -5.149 5.392 -4.603 1.00 92.31 92 SER A CA 1
ATOM 730 C C . SER A 1 92 ? -3.951 6.321 -4.684 1.00 92.31 92 SER A C 1
ATOM 732 O O . SER A 1 92 ? -4.046 7.494 -4.334 1.00 92.31 92 SER A O 1
ATOM 734 N N . VAL A 1 93 ? -2.806 5.794 -5.104 1.00 91.94 93 VAL A N 1
ATOM 735 C CA . VAL A 1 93 ? -1.546 6.534 -5.131 1.00 91.94 93 VAL A CA 1
ATOM 736 C C . VAL A 1 93 ? -0.922 6.445 -6.515 1.00 91.94 93 VAL A C 1
ATOM 738 O O . VAL A 1 93 ? -0.581 5.358 -6.998 1.00 91.94 93 VAL A O 1
ATOM 741 N N . SER A 1 94 ? -0.706 7.603 -7.136 1.00 90.94 94 SER A N 1
ATOM 742 C CA . SER A 1 94 ? -0.053 7.725 -8.437 1.00 90.94 94 SER A CA 1
ATOM 743 C C . SER A 1 94 ? 1.278 8.446 -8.322 1.00 90.94 94 SER A C 1
ATOM 745 O O . SER A 1 94 ? 1.349 9.628 -8.001 1.00 90.94 94 SER A O 1
ATOM 747 N N . LEU A 1 95 ? 2.364 7.730 -8.612 1.00 88.44 95 LEU A N 1
ATOM 748 C CA . LEU A 1 95 ? 3.727 8.266 -8.568 1.00 88.44 95 LEU A CA 1
ATOM 749 C C . LEU A 1 95 ? 4.448 7.945 -9.885 1.00 88.44 95 LEU A C 1
ATOM 751 O O . LEU A 1 95 ? 5.362 7.113 -9.907 1.00 88.44 95 LEU A O 1
ATOM 755 N N . PRO A 1 96 ? 4.018 8.536 -11.015 1.00 81.38 96 PRO A N 1
ATOM 756 C CA . PRO A 1 96 ? 4.657 8.291 -12.299 1.00 81.38 96 PRO A CA 1
ATOM 757 C C . PRO A 1 96 ? 6.107 8.790 -12.277 1.00 81.38 96 PRO A C 1
ATOM 759 O O . PRO A 1 96 ? 6.402 9.871 -11.778 1.00 81.38 96 PRO A O 1
ATOM 762 N N . GLY A 1 97 ? 7.026 7.985 -12.814 1.00 81.75 97 GLY A N 1
ATOM 763 C CA . GLY A 1 97 ? 8.436 8.363 -12.967 1.00 81.75 97 GLY A CA 1
ATOM 764 C C . GLY A 1 97 ? 9.266 8.405 -11.679 1.00 81.75 97 GLY A C 1
ATOM 765 O O . GLY A 1 97 ? 10.453 8.707 -11.753 1.00 81.75 97 GLY A O 1
ATOM 766 N N . GLN A 1 98 ? 8.689 8.083 -10.517 1.00 83.00 98 GLN A N 1
ATOM 767 C CA . GLN A 1 98 ? 9.419 8.082 -9.250 1.00 83.00 98 GLN A CA 1
ATOM 768 C C . GLN A 1 98 ? 10.278 6.825 -9.062 1.00 83.00 98 GLN A C 1
ATOM 770 O O . GLN A 1 98 ? 9.918 5.726 -9.493 1.00 83.00 98 GLN A O 1
ATOM 775 N N . ASN A 1 99 ? 11.422 6.990 -8.390 1.00 87.62 99 ASN A N 1
ATOM 776 C CA . ASN A 1 99 ? 12.299 5.874 -8.038 1.00 87.62 99 ASN A CA 1
ATOM 777 C C . ASN A 1 99 ? 11.646 5.009 -6.945 1.00 87.62 99 ASN A C 1
ATOM 779 O O . ASN A 1 99 ? 11.109 5.537 -5.969 1.00 87.62 99 ASN A O 1
ATOM 783 N N . THR A 1 100 ? 11.742 3.683 -7.069 1.00 85.38 100 THR A N 1
ATOM 784 C CA . THR A 1 100 ? 11.167 2.720 -6.116 1.00 85.38 100 THR A CA 1
ATOM 785 C C . THR A 1 100 ? 11.659 2.953 -4.695 1.00 85.38 100 THR A C 1
ATOM 787 O O . THR A 1 100 ? 10.853 2.947 -3.775 1.00 85.38 100 THR A O 1
ATOM 790 N N . PHE A 1 101 ? 12.946 3.268 -4.510 1.00 87.94 101 PHE A N 1
ATOM 791 C CA . PHE A 1 101 ? 13.498 3.553 -3.182 1.00 87.94 101 PHE A CA 1
ATOM 792 C C . PHE A 1 101 ? 12.778 4.719 -2.490 1.00 87.94 101 PHE A C 1
ATOM 794 O O . PHE A 1 101 ? 12.434 4.636 -1.310 1.00 87.94 101 PHE A O 1
ATOM 801 N N . GLN A 1 102 ? 12.510 5.795 -3.234 1.00 89.25 102 GLN A N 1
ATOM 802 C CA . GLN A 1 102 ? 11.833 6.969 -2.694 1.00 89.25 102 GLN A CA 1
ATOM 803 C C . GLN A 1 102 ? 10.377 6.646 -2.355 1.00 89.25 102 GLN A C 1
ATOM 805 O O . GLN A 1 102 ? 9.915 6.976 -1.264 1.00 89.25 102 GLN A O 1
ATOM 810 N N . ILE A 1 103 ? 9.682 5.929 -3.241 1.00 90.12 103 ILE A N 1
ATOM 811 C CA . ILE A 1 103 ? 8.307 5.479 -3.002 1.00 90.12 103 ILE A CA 1
ATOM 812 C C . ILE A 1 103 ? 8.232 4.631 -1.730 1.00 90.12 103 ILE A C 1
ATOM 814 O O . ILE A 1 103 ? 7.431 4.913 -0.843 1.00 90.12 103 ILE A O 1
ATOM 818 N N . THR A 1 104 ? 9.113 3.644 -1.598 1.00 91.56 104 THR A N 1
ATOM 819 C CA . THR A 1 104 ? 9.188 2.767 -0.429 1.00 91.56 104 THR A CA 1
ATOM 820 C C . THR A 1 104 ? 9.461 3.553 0.850 1.00 91.56 104 THR A C 1
ATOM 822 O O . THR A 1 104 ? 8.834 3.284 1.875 1.00 91.56 104 THR A O 1
ATOM 825 N N . SER A 1 105 ? 10.346 4.554 0.800 1.00 92.06 105 SER A N 1
ATOM 826 C CA . SER A 1 105 ? 10.644 5.407 1.958 1.00 92.06 105 SER A CA 1
ATOM 827 C C . SER A 1 105 ? 9.452 6.252 2.426 1.00 92.06 105 SER A C 1
ATOM 829 O O . SER A 1 105 ? 9.351 6.521 3.618 1.00 92.06 105 SER A O 1
ATOM 831 N N . MET A 1 106 ? 8.535 6.622 1.522 1.00 91.19 106 MET A N 1
ATOM 832 C CA . MET A 1 106 ? 7.308 7.364 1.850 1.00 91.19 106 MET A CA 1
ATOM 833 C C . MET A 1 106 ? 6.168 6.430 2.278 1.00 91.19 106 MET A C 1
ATOM 835 O O . MET A 1 106 ? 5.470 6.694 3.252 1.00 91.19 106 MET A O 1
ATOM 839 N N . MET A 1 107 ? 5.998 5.304 1.581 1.00 93.69 107 MET A N 1
ATOM 840 C CA . MET A 1 107 ? 4.894 4.375 1.829 1.00 93.69 107 MET A CA 1
ATOM 841 C C . MET A 1 107 ? 5.053 3.605 3.140 1.00 93.69 107 MET A C 1
ATOM 843 O O . MET A 1 107 ? 4.075 3.442 3.859 1.00 93.69 107 MET A O 1
ATOM 847 N N . LYS A 1 108 ? 6.266 3.158 3.490 1.00 92.81 108 LYS A N 1
ATOM 848 C CA . LYS A 1 108 ? 6.510 2.420 4.742 1.00 92.81 108 LYS A CA 1
ATOM 849 C C . LYS A 1 108 ? 6.002 3.150 5.993 1.00 92.81 108 LYS A C 1
ATOM 851 O O . LYS A 1 108 ? 5.180 2.580 6.705 1.00 92.81 108 LYS A O 1
ATOM 856 N N . PRO A 1 109 ? 6.439 4.390 6.281 1.00 91.56 109 PRO A N 1
ATOM 857 C CA . PRO A 1 109 ? 5.947 5.114 7.445 1.00 91.56 109 PRO A CA 1
ATOM 858 C C . PRO A 1 109 ? 4.458 5.436 7.332 1.00 91.56 109 PRO A C 1
ATOM 860 O O . PRO A 1 109 ? 3.772 5.388 8.344 1.00 91.56 109 PRO A O 1
ATOM 863 N N . LEU A 1 110 ? 3.941 5.718 6.131 1.00 93.12 110 LEU A N 1
ATOM 864 C CA . LEU A 1 110 ? 2.518 5.977 5.924 1.00 93.12 110 LEU A CA 1
ATOM 865 C C . LEU A 1 110 ? 1.648 4.769 6.314 1.00 93.12 110 LEU A C 1
ATOM 867 O O . LEU A 1 110 ? 0.659 4.934 7.027 1.00 93.12 110 LEU A O 1
ATOM 871 N N . LEU A 1 111 ? 2.046 3.556 5.918 1.00 93.94 111 LEU A N 1
ATOM 872 C CA . LEU A 1 111 ? 1.338 2.319 6.265 1.00 93.94 111 LEU A CA 1
ATOM 873 C C . LEU A 1 111 ? 1.218 2.123 7.787 1.00 93.94 111 LEU A C 1
ATOM 875 O O . LEU A 1 111 ? 0.199 1.633 8.253 1.00 93.94 111 LEU A O 1
ATOM 879 N N . CYS A 1 112 ? 2.177 2.589 8.595 1.00 93.50 112 CYS A N 1
ATOM 880 C CA . CYS A 1 112 ? 2.072 2.511 10.059 1.00 93.50 112 CYS A CA 1
ATOM 881 C C . CYS A 1 112 ? 0.876 3.293 10.640 1.00 93.50 112 CYS A C 1
ATOM 883 O O . CYS A 1 112 ? 0.375 2.945 11.715 1.00 93.50 112 CYS A O 1
ATOM 885 N N . TYR A 1 113 ? 0.432 4.353 9.958 1.00 92.94 113 TYR A N 1
ATOM 886 C CA . TYR A 1 113 ? -0.689 5.190 10.396 1.00 92.94 113 TYR A CA 1
ATOM 887 C C . TYR A 1 113 ? -2.024 4.725 9.809 1.00 92.94 113 TYR A C 1
ATOM 889 O O . TYR A 1 113 ? -3.060 4.866 10.456 1.00 92.94 113 TYR A O 1
ATOM 897 N N . LEU A 1 114 ? -2.005 4.106 8.629 1.00 93.38 114 LEU A N 1
ATOM 898 C CA . LEU A 1 114 ? -3.194 3.649 7.909 1.00 93.38 114 LEU A CA 1
ATOM 899 C C . LEU A 1 114 ? -3.649 2.244 8.343 1.00 93.38 114 LEU A C 1
ATOM 901 O O . LEU A 1 114 ? -3.881 1.367 7.515 1.00 93.38 114 LEU A O 1
ATOM 905 N N . LYS A 1 115 ? -3.816 2.028 9.653 1.00 92.50 115 LYS A N 1
ATOM 906 C CA . LYS A 1 115 ? -4.119 0.710 10.264 1.00 92.50 115 LYS A CA 1
ATOM 907 C C . LYS A 1 115 ? -5.370 0.026 9.710 1.00 92.50 115 LYS A C 1
ATOM 909 O O . LYS A 1 115 ? -5.511 -1.196 9.752 1.00 92.50 115 LYS A O 1
ATOM 914 N N . ASP A 1 116 ? -6.275 0.857 9.229 1.00 91.56 116 ASP A N 1
ATOM 915 C CA . ASP A 1 116 ? -7.634 0.538 8.843 1.00 91.56 116 ASP A CA 1
ATOM 916 C C . ASP A 1 116 ? -7.822 0.455 7.318 1.00 91.56 116 ASP A C 1
ATOM 918 O O . ASP A 1 116 ? -8.933 0.207 6.836 1.00 91.56 116 ASP A O 1
ATOM 922 N N . LEU A 1 117 ? -6.723 0.611 6.571 1.00 92.50 117 LEU A N 1
ATOM 923 C CA . LEU A 1 117 ? -6.677 0.540 5.120 1.00 92.50 117 LEU A CA 1
ATOM 924 C C . LEU A 1 117 ? -7.007 -0.874 4.644 1.00 92.50 117 LEU A C 1
ATOM 926 O O . LEU A 1 117 ? -6.251 -1.818 4.859 1.00 92.50 117 LEU A O 1
ATOM 930 N N . SER A 1 118 ? -8.133 -1.020 3.954 1.00 91.19 118 SER A N 1
ATOM 931 C CA . SER A 1 118 ? -8.541 -2.277 3.327 1.00 91.19 118 SER A CA 1
ATOM 932 C C . SER A 1 118 ? -8.043 -2.408 1.891 1.00 91.19 118 SER A C 1
ATOM 934 O O . SER A 1 118 ? -7.772 -3.528 1.453 1.00 91.19 118 SER A O 1
ATOM 936 N N . GLN A 1 119 ? -7.903 -1.286 1.179 1.00 92.06 119 GLN A N 1
ATOM 937 C CA . GLN A 1 119 ? -7.596 -1.264 -0.248 1.00 92.06 119 GLN A CA 1
ATOM 938 C C . GLN A 1 119 ? -6.536 -0.215 -0.596 1.00 92.06 119 GLN A C 1
ATOM 940 O O . GLN A 1 119 ? -6.636 0.938 -0.177 1.00 92.06 119 GLN A O 1
ATOM 945 N N . LEU A 1 120 ? -5.560 -0.608 -1.416 1.00 93.19 120 LEU A N 1
ATOM 946 C CA . LEU A 1 120 ? -4.538 0.268 -1.986 1.00 93.19 120 LEU A CA 1
ATOM 947 C C . LEU A 1 120 ? -4.494 0.119 -3.516 1.00 93.19 120 LEU A C 1
ATOM 949 O O . LEU A 1 120 ? -4.101 -0.936 -3.999 1.00 93.19 120 LEU A O 1
ATOM 953 N N . ASP A 1 121 ? -4.848 1.151 -4.283 1.00 92.38 121 ASP A N 1
ATOM 954 C CA . ASP A 1 121 ? -4.550 1.242 -5.724 1.00 92.38 121 ASP A CA 1
ATOM 955 C C . ASP A 1 121 ? -3.152 1.845 -5.910 1.00 92.38 121 ASP A C 1
ATOM 957 O O . ASP A 1 121 ? -2.931 3.044 -5.738 1.00 92.38 121 ASP A O 1
ATOM 961 N N . ALA A 1 122 ? -2.177 0.992 -6.219 1.00 91.75 122 ALA A N 1
ATOM 962 C CA . ALA A 1 122 ? -0.791 1.375 -6.426 1.00 91.75 122 ALA A CA 1
ATOM 963 C C . ALA A 1 122 ? -0.505 1.551 -7.924 1.00 91.75 122 ALA A C 1
ATOM 965 O O . ALA A 1 122 ? -0.235 0.603 -8.674 1.00 91.75 122 ALA A O 1
ATOM 966 N N . ARG A 1 123 ? -0.471 2.808 -8.378 1.00 91.38 123 ARG A N 1
ATOM 967 C CA . ARG A 1 123 ? -0.140 3.158 -9.770 1.00 91.38 123 ARG A CA 1
ATOM 968 C C . ARG A 1 123 ? 1.357 3.389 -9.987 1.00 91.38 123 ARG A C 1
ATOM 970 O O . ARG A 1 123 ? 1.750 3.979 -10.992 1.00 91.38 123 ARG A O 1
ATOM 977 N N . PHE A 1 124 ? 2.208 2.825 -9.139 1.00 91.12 124 PHE A N 1
ATOM 978 C CA . PHE A 1 124 ? 3.669 2.935 -9.185 1.00 91.12 124 PHE A CA 1
ATOM 979 C C . PHE A 1 124 ? 4.349 1.555 -9.123 1.00 91.12 124 PHE A C 1
ATOM 981 O O . PHE A 1 124 ? 3.678 0.539 -8.972 1.00 91.12 124 PHE A O 1
ATOM 988 N N . ARG A 1 125 ? 5.679 1.496 -9.286 1.00 90.88 125 ARG A N 1
ATOM 989 C CA . ARG A 1 125 ? 6.435 0.234 -9.171 1.00 90.88 125 ARG A CA 1
ATOM 990 C C . ARG A 1 125 ? 6.631 -0.153 -7.705 1.00 90.88 125 ARG A C 1
ATOM 992 O O . ARG A 1 125 ? 7.215 0.618 -6.949 1.00 90.88 125 ARG A O 1
ATOM 999 N N . ILE A 1 126 ? 6.185 -1.347 -7.337 1.00 90.94 126 ILE A N 1
ATOM 1000 C CA . ILE A 1 126 ? 6.370 -1.939 -6.013 1.00 90.94 126 ILE A CA 1
ATOM 1001 C C . ILE A 1 126 ? 7.682 -2.729 -6.037 1.00 90.94 126 ILE A C 1
ATOM 1003 O O . ILE A 1 126 ? 7.876 -3.598 -6.886 1.00 90.94 126 ILE A O 1
ATOM 1007 N N . ASP A 1 127 ? 8.602 -2.415 -5.128 1.00 91.25 127 ASP A N 1
ATOM 1008 C CA . ASP A 1 127 ? 9.819 -3.202 -4.927 1.00 91.25 127 ASP A CA 1
ATOM 1009 C C . ASP A 1 127 ? 9.614 -4.298 -3.865 1.00 91.25 127 ASP A C 1
ATOM 1011 O O . ASP A 1 127 ? 8.584 -4.367 -3.194 1.00 91.25 127 ASP A O 1
ATOM 1015 N N . ILE A 1 128 ? 10.602 -5.186 -3.718 1.00 90.44 128 ILE A N 1
ATOM 1016 C CA . ILE A 1 128 ? 10.547 -6.286 -2.741 1.00 90.44 128 ILE A CA 1
ATOM 1017 C C . ILE A 1 128 ? 10.379 -5.756 -1.300 1.00 90.44 128 ILE A C 1
ATOM 1019 O O . ILE A 1 128 ? 9.532 -6.283 -0.577 1.00 90.44 128 ILE A O 1
ATOM 1023 N N . PRO A 1 129 ? 11.115 -4.715 -0.851 1.00 91.50 129 PRO A N 1
ATOM 1024 C CA . PRO A 1 129 ? 10.929 -4.168 0.491 1.00 91.50 129 PRO A CA 1
ATOM 1025 C C . PRO A 1 129 ? 9.530 -3.611 0.774 1.00 91.50 129 PRO A C 1
ATOM 1027 O O . PRO A 1 129 ? 9.043 -3.781 1.891 1.00 91.50 129 PRO A O 1
ATOM 1030 N N . LEU A 1 130 ? 8.900 -2.924 -0.181 1.00 92.44 130 LEU A N 1
ATOM 1031 C CA . LEU A 1 130 ? 7.544 -2.407 -0.013 1.00 92.44 130 LEU A CA 1
ATOM 1032 C C . LEU A 1 130 ? 6.514 -3.533 -0.039 1.00 92.44 130 LEU A C 1
ATOM 1034 O O . LEU A 1 130 ? 5.577 -3.522 0.752 1.00 92.44 130 LEU A O 1
ATOM 1038 N N . LEU A 1 131 ? 6.710 -4.527 -0.901 1.00 91.50 131 LEU A N 1
ATOM 1039 C CA . LEU A 1 131 ? 5.849 -5.701 -0.948 1.00 91.50 131 LEU A CA 1
ATOM 1040 C C . LEU A 1 131 ? 5.850 -6.467 0.380 1.00 91.50 131 LEU A C 1
ATOM 1042 O O . LEU A 1 131 ? 4.789 -6.804 0.898 1.00 91.50 131 LEU A O 1
ATOM 1046 N N . ALA A 1 132 ? 7.029 -6.677 0.970 1.00 91.00 132 ALA A N 1
ATOM 1047 C CA . ALA A 1 132 ? 7.147 -7.300 2.285 1.00 91.00 132 ALA A CA 1
ATOM 1048 C C . ALA A 1 132 ? 6.391 -6.508 3.368 1.00 91.00 132 ALA A C 1
ATOM 1050 O O . ALA A 1 132 ? 5.788 -7.104 4.260 1.00 91.00 132 ALA A O 1
ATOM 1051 N N . GLU A 1 133 ? 6.387 -5.175 3.275 1.00 92.56 133 GLU A N 1
ATOM 1052 C CA . GLU A 1 133 ? 5.620 -4.317 4.180 1.00 92.56 133 GLU A CA 1
ATOM 1053 C C . GLU A 1 133 ? 4.107 -4.474 3.970 1.00 92.56 133 GLU A C 1
ATOM 1055 O O . GLU A 1 133 ? 3.367 -4.675 4.928 1.00 92.56 133 GLU A O 1
ATOM 1060 N N . LEU A 1 134 ? 3.642 -4.473 2.718 1.00 92.06 134 LEU A N 1
ATOM 1061 C CA . LEU A 1 134 ? 2.230 -4.682 2.371 1.00 92.06 134 LEU A CA 1
ATOM 1062 C C . LEU A 1 134 ? 1.719 -6.063 2.814 1.00 92.06 134 LEU A C 1
ATOM 1064 O O . LEU A 1 134 ? 0.576 -6.198 3.264 1.00 92.06 134 LEU A O 1
ATOM 1068 N N . ASN A 1 135 ? 2.571 -7.087 2.747 1.00 90.69 135 ASN A N 1
ATOM 1069 C CA . ASN A 1 135 ? 2.233 -8.433 3.207 1.00 90.69 135 ASN A CA 1
ATOM 1070 C C . ASN A 1 135 ? 2.088 -8.501 4.730 1.00 90.69 135 ASN A C 1
ATOM 1072 O O 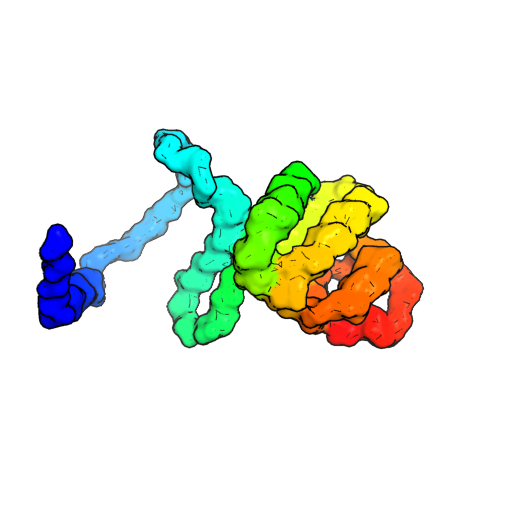. ASN A 1 135 ? 1.177 -9.176 5.211 1.00 90.69 135 ASN A O 1
ATOM 1076 N N . ARG A 1 136 ? 2.898 -7.745 5.480 1.00 91.50 136 ARG A N 1
ATOM 1077 C CA . ARG A 1 136 ? 2.769 -7.600 6.943 1.00 91.50 136 ARG A CA 1
ATOM 1078 C C . ARG A 1 136 ? 1.603 -6.706 7.360 1.00 91.50 136 ARG A C 1
ATOM 1080 O O . ARG A 1 136 ? 1.084 -6.862 8.462 1.00 91.50 136 ARG A O 1
ATOM 1087 N N . HIS A 1 137 ? 1.198 -5.781 6.497 1.00 92.12 137 HIS A N 1
ATOM 1088 C CA . HIS A 1 137 ? 0.106 -4.856 6.762 1.00 92.12 137 HIS A CA 1
ATOM 1089 C C . HIS A 1 137 ? -1.275 -5.544 6.725 1.00 92.12 137 HIS A C 1
ATOM 1091 O O . HIS A 1 137 ? -1.474 -6.557 6.049 1.00 92.12 137 HIS A O 1
ATOM 1097 N N . SER A 1 138 ? -2.271 -4.951 7.391 1.00 88.75 138 SER A N 1
ATOM 1098 C CA . SER A 1 138 ? -3.681 -5.389 7.410 1.00 88.75 138 SER A CA 1
ATOM 1099 C C . SER A 1 138 ? -4.438 -5.160 6.091 1.00 88.75 138 SER A C 1
ATOM 1101 O O . SER A 1 138 ? -5.622 -5.489 5.995 1.00 88.75 138 SER A O 1
ATOM 1103 N N . VAL A 1 139 ? -3.766 -4.622 5.064 1.00 90.50 139 VAL A N 1
ATOM 1104 C CA . VAL A 1 139 ? -4.372 -4.369 3.750 1.00 90.50 139 VAL A CA 1
ATOM 1105 C C . VAL A 1 139 ? -4.795 -5.697 3.146 1.00 90.50 139 VAL A C 1
ATOM 1107 O O . VAL A 1 139 ? -4.002 -6.636 3.065 1.00 90.50 139 VAL A O 1
ATOM 1110 N N . LYS A 1 140 ? -6.056 -5.760 2.718 1.00 89.31 140 LYS A N 1
ATOM 1111 C CA . LYS A 1 140 ? -6.650 -6.954 2.110 1.00 89.31 140 LYS A CA 1
ATOM 1112 C C . LYS A 1 140 ? -6.408 -6.992 0.611 1.00 89.31 140 LYS A C 1
ATOM 1114 O O . LYS A 1 140 ? -6.223 -8.064 0.049 1.00 89.31 140 LYS A O 1
ATOM 1119 N N . THR A 1 141 ? -6.406 -5.823 -0.022 1.00 89.94 141 THR A N 1
ATOM 1120 C CA . THR A 1 141 ? -6.366 -5.716 -1.476 1.00 89.94 141 THR A CA 1
ATOM 1121 C C . THR A 1 141 ? -5.379 -4.646 -1.916 1.00 89.94 141 THR A C 1
ATOM 1123 O O . THR A 1 141 ? -5.501 -3.480 -1.548 1.00 89.94 141 THR A O 1
ATOM 1126 N N . VAL A 1 142 ? -4.419 -5.040 -2.746 1.00 90.56 142 VAL A N 1
ATOM 1127 C CA . VAL A 1 142 ? -3.496 -4.149 -3.447 1.00 90.56 142 VAL A CA 1
ATOM 1128 C C . VAL A 1 142 ? -3.793 -4.261 -4.936 1.00 90.56 142 VAL A C 1
ATOM 1130 O O . VAL A 1 142 ? -3.510 -5.276 -5.565 1.00 90.56 142 VAL A O 1
ATOM 1133 N N . VAL A 1 143 ? -4.389 -3.224 -5.507 1.00 89.06 143 VAL A N 1
ATOM 1134 C CA . VAL A 1 143 ? -4.644 -3.145 -6.942 1.00 89.06 143 VAL A CA 1
ATOM 1135 C C . VAL A 1 143 ? -3.396 -2.600 -7.619 1.00 89.06 143 VAL A C 1
ATOM 1137 O O . VAL A 1 143 ? -2.874 -1.556 -7.231 1.00 89.06 143 VAL A O 1
ATOM 1140 N N . VAL A 1 144 ? -2.915 -3.298 -8.643 1.00 88.00 144 VAL A N 1
ATOM 1141 C CA . VAL A 1 144 ? -1.844 -2.804 -9.508 1.00 88.00 144 VAL A CA 1
ATOM 1142 C C . VAL A 1 144 ? -2.293 -2.820 -10.961 1.00 88.00 144 VAL A C 1
ATOM 1144 O O . VAL A 1 144 ? -3.002 -3.706 -11.429 1.00 88.00 144 VAL A O 1
ATOM 1147 N N . THR A 1 145 ? -1.838 -1.816 -11.700 1.00 83.56 145 THR A N 1
ATOM 1148 C CA . THR A 1 145 ? -2.224 -1.597 -13.106 1.00 83.56 145 THR A CA 1
ATOM 1149 C C . THR A 1 145 ? -1.435 -2.452 -14.100 1.00 83.56 145 THR A C 1
ATOM 1151 O O . THR A 1 145 ? -1.773 -2.507 -15.276 1.00 83.56 145 THR A O 1
ATOM 1154 N N . SER A 1 146 ? -0.339 -3.087 -13.676 1.00 82.25 146 SER A N 1
ATOM 1155 C CA . SER A 1 146 ? 0.474 -3.942 -14.547 1.00 82.25 146 SER A CA 1
ATOM 1156 C C . SER A 1 146 ? 1.378 -4.863 -13.734 1.00 82.25 146 SER A C 1
ATOM 1158 O O . SER A 1 146 ? 2.014 -4.413 -12.782 1.00 82.25 146 SER A O 1
ATOM 1160 N N . LEU A 1 147 ? 1.537 -6.115 -14.176 1.00 81.56 147 LEU A N 1
ATOM 1161 C CA . LEU A 1 147 ? 2.538 -7.047 -13.636 1.00 81.56 147 LEU A CA 1
ATOM 1162 C C . LEU A 1 147 ? 3.971 -6.511 -13.752 1.00 81.56 147 LEU A C 1
ATOM 1164 O O . LEU A 1 147 ? 4.810 -6.818 -12.912 1.00 81.56 147 LEU A O 1
ATOM 1168 N N . ALA A 1 148 ? 4.254 -5.652 -14.738 1.00 81.62 148 ALA A N 1
ATOM 1169 C CA . ALA A 1 148 ? 5.561 -5.008 -14.877 1.00 81.62 148 ALA A CA 1
ATOM 1170 C C . ALA A 1 148 ? 5.893 -4.050 -13.715 1.00 81.62 148 ALA A C 1
ATOM 1172 O O . ALA A 1 148 ? 7.029 -3.585 -13.604 1.00 81.62 148 ALA A O 1
ATOM 1173 N N . LYS A 1 149 ? 4.904 -3.721 -12.872 1.00 82.69 149 LYS A N 1
ATOM 1174 C CA . LYS A 1 149 ? 5.082 -2.929 -11.651 1.00 82.69 149 LYS A CA 1
ATOM 1175 C C . LYS A 1 149 ? 5.419 -3.779 -10.427 1.00 82.69 149 LYS A C 1
ATOM 1177 O O . LYS A 1 149 ? 5.698 -3.193 -9.388 1.00 82.69 149 LYS A O 1
ATOM 1182 N N . LEU A 1 150 ? 5.418 -5.105 -10.541 1.00 85.06 150 LEU A N 1
ATOM 1183 C CA . LEU A 1 150 ? 5.779 -6.023 -9.466 1.00 85.06 150 LEU A CA 1
ATOM 1184 C C . LEU A 1 150 ? 7.219 -6.542 -9.639 1.00 85.06 150 LEU A C 1
ATOM 1186 O O . LEU A 1 150 ? 7.746 -6.556 -10.758 1.00 85.06 150 LEU A O 1
ATOM 1190 N N . PRO A 1 151 ? 7.885 -6.977 -8.554 1.00 84.88 151 PRO A N 1
ATOM 1191 C CA . PRO A 1 151 ? 9.210 -7.579 -8.652 1.00 84.88 151 PRO A CA 1
ATOM 1192 C C . PRO A 1 151 ? 9.155 -8.916 -9.409 1.00 84.88 151 PRO A C 1
ATOM 1194 O O . PRO A 1 151 ? 8.184 -9.650 -9.334 1.00 8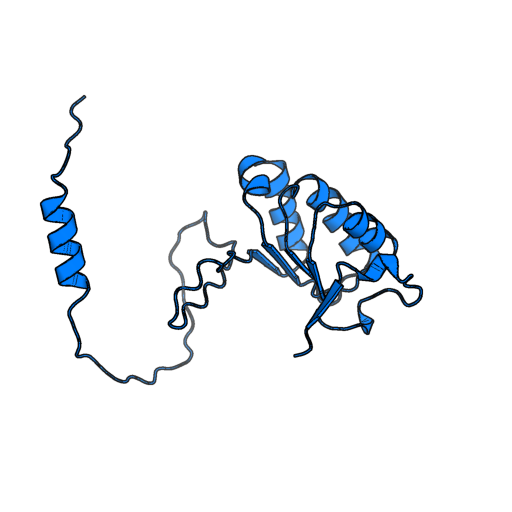4.88 151 PRO A O 1
ATOM 1197 N N . LYS A 1 152 ? 10.209 -9.277 -10.150 1.00 81.50 152 LYS A N 1
ATOM 1198 C CA . LYS A 1 152 ? 10.208 -10.513 -10.967 1.00 81.50 152 LYS A CA 1
ATOM 1199 C C . LYS A 1 152 ? 10.261 -11.807 -10.145 1.00 81.50 152 LYS A C 1
ATOM 1201 O O . LYS A 1 152 ? 9.952 -12.870 -10.665 1.00 81.50 152 LYS A O 1
ATOM 1206 N N . THR A 1 153 ? 10.690 -11.727 -8.890 1.00 76.25 153 THR A N 1
ATOM 1207 C CA . THR A 1 153 ? 10.968 -12.872 -8.010 1.00 76.25 153 THR A CA 1
ATOM 1208 C C . THR A 1 153 ? 9.834 -13.130 -7.016 1.00 76.25 153 THR A C 1
ATOM 1210 O O . THR A 1 153 ? 10.097 -13.434 -5.857 1.00 76.25 153 THR A O 1
ATOM 1213 N N . LEU A 1 154 ? 8.582 -12.939 -7.434 1.00 70.94 154 LEU A N 1
ATOM 1214 C CA . LEU A 1 154 ? 7.414 -13.112 -6.566 1.00 70.94 154 LEU A CA 1
ATOM 1215 C C . LEU A 1 154 ? 7.220 -14.583 -6.185 1.00 70.94 154 LEU A C 1
ATOM 1217 O O . LEU A 1 154 ? 7.125 -15.440 -7.066 1.00 70.94 154 LEU A O 1
ATOM 1221 N N . GLY A 1 155 ? 7.126 -14.868 -4.883 1.00 68.62 155 GLY A N 1
ATOM 1222 C CA . GLY A 1 155 ? 6.591 -16.138 -4.397 1.00 68.62 155 GLY A CA 1
ATOM 1223 C C . GLY A 1 155 ? 5.061 -16.157 -4.480 1.00 68.62 155 GLY A C 1
ATOM 1224 O O . GLY A 1 155 ? 4.421 -15.108 -4.505 1.00 68.62 155 GLY A O 1
ATOM 1225 N N . SER A 1 156 ? 4.451 -17.347 -4.482 1.00 63.78 156 SER A N 1
ATOM 1226 C CA . SER A 1 156 ? 2.987 -17.486 -4.456 1.00 63.78 156 SER A CA 1
ATOM 1227 C C . SER A 1 156 ? 2.277 -16.783 -3.279 1.00 63.78 156 SER A C 1
ATOM 1229 O O . SER A 1 156 ? 1.246 -16.168 -3.549 1.00 63.78 156 SER A O 1
ATOM 1231 N N . PRO A 1 157 ? 2.777 -16.781 -2.020 1.00 61.50 157 PRO A N 1
ATOM 1232 C CA . PRO A 1 157 ? 2.084 -16.093 -0.923 1.00 61.50 157 PRO A CA 1
ATOM 1233 C C . PRO A 1 157 ? 2.162 -14.565 -1.034 1.00 61.50 157 PRO A C 1
ATOM 1235 O O . PRO A 1 157 ? 1.330 -13.861 -0.470 1.00 61.50 157 PRO A O 1
ATOM 1238 N N . ASP A 1 158 ? 3.123 -14.031 -1.794 1.00 70.50 158 ASP A N 1
ATOM 1239 C CA . ASP A 1 158 ? 3.282 -12.585 -1.955 1.00 70.50 158 ASP A CA 1
ATOM 1240 C C . ASP A 1 158 ? 2.222 -11.964 -2.879 1.00 70.50 158 ASP A C 1
ATOM 1242 O O . ASP A 1 158 ? 2.135 -10.741 -2.993 1.00 70.50 158 ASP A O 1
ATOM 1246 N N . LEU A 1 159 ? 1.426 -12.801 -3.549 1.00 71.94 159 LEU A N 1
ATOM 1247 C CA . LEU A 1 159 ? 0.442 -12.399 -4.549 1.00 71.94 159 LEU A CA 1
ATOM 1248 C C . LEU A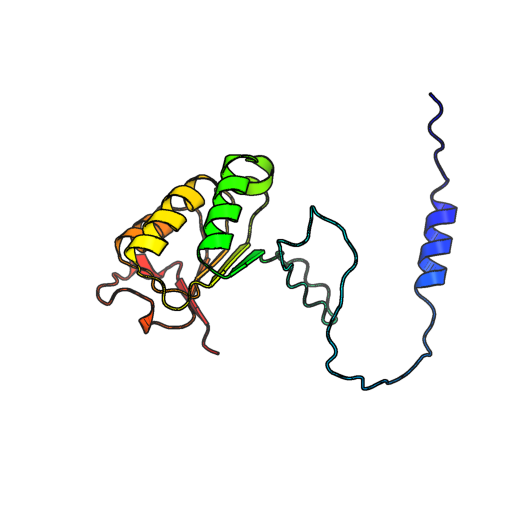 1 159 ? -1.005 -12.475 -4.056 1.00 71.94 159 LEU A C 1
ATOM 1250 O O . LEU A 1 159 ? -1.880 -11.956 -4.740 1.00 71.94 159 LEU A O 1
ATOM 1254 N N . GLU A 1 160 ? -1.279 -13.073 -2.892 1.00 82.06 160 GLU A N 1
ATOM 1255 C CA . GLU A 1 160 ? -2.658 -13.328 -2.428 1.00 82.06 160 GLU A CA 1
ATOM 1256 C C . GLU A 1 160 ? -3.498 -12.049 -2.297 1.00 82.06 160 GLU A C 1
ATOM 1258 O O . GLU A 1 160 ? -4.704 -12.059 -2.531 1.00 82.06 160 GLU A O 1
ATOM 1263 N N . LYS A 1 161 ? -2.851 -10.930 -1.956 1.00 84.19 161 LYS A N 1
ATOM 1264 C CA . LYS A 1 161 ? -3.491 -9.616 -1.810 1.00 84.19 161 LYS A CA 1
ATOM 1265 C C . LYS A 1 161 ? -3.549 -8.827 -3.121 1.00 84.19 161 LYS A C 1
ATOM 1267 O O . LYS A 1 161 ? -4.197 -7.782 -3.160 1.00 84.19 161 LYS A O 1
ATOM 1272 N N . ILE A 1 162 ? -2.838 -9.255 -4.165 1.00 84.88 162 ILE A N 1
ATOM 1273 C CA . ILE A 1 162 ? -2.612 -8.446 -5.365 1.00 84.88 162 ILE A CA 1
ATOM 1274 C C . ILE A 1 162 ? -3.676 -8.736 -6.421 1.00 84.88 162 ILE A C 1
ATOM 1276 O O . ILE A 1 162 ? -3.825 -9.864 -6.881 1.00 84.88 162 ILE A O 1
ATOM 1280 N N . ILE A 1 163 ? -4.364 -7.686 -6.868 1.00 85.38 163 ILE A N 1
ATOM 1281 C CA . ILE A 1 163 ? -5.314 -7.742 -7.981 1.00 85.38 163 ILE A CA 1
ATOM 1282 C C . ILE A 1 163 ? -4.748 -6.959 -9.163 1.00 85.38 163 ILE A C 1
ATOM 1284 O O . ILE A 1 163 ? -4.295 -5.821 -9.026 1.00 85.38 163 ILE A O 1
ATOM 1288 N N . LEU A 1 164 ? -4.791 -7.573 -10.343 1.00 80.25 164 LEU A N 1
ATOM 1289 C CA . LEU A 1 164 ? -4.421 -6.933 -11.598 1.00 80.25 164 LEU A CA 1
ATOM 1290 C C . LEU A 1 164 ? -5.650 -6.273 -12.218 1.00 80.25 164 LEU A C 1
ATOM 1292 O O . LEU A 1 164 ? -6.577 -6.965 -12.632 1.00 80.25 164 LEU A O 1
ATOM 1296 N N . CYS A 1 165 ? -5.634 -4.948 -12.336 1.00 72.62 165 CYS A N 1
ATOM 1297 C CA . CYS A 1 165 ? -6.624 -4.223 -13.127 1.00 72.62 165 CYS A CA 1
ATOM 1298 C C . CYS A 1 165 ? -5.997 -3.821 -14.463 1.00 72.62 165 CYS A C 1
ATOM 1300 O O . CYS A 1 165 ? -5.211 -2.873 -14.531 1.00 72.62 165 CYS A O 1
ATOM 1302 N N . GLY A 1 166 ? -6.333 -4.564 -15.520 1.00 53.09 166 GLY A N 1
ATOM 1303 C CA . GLY A 1 166 ? -6.087 -4.131 -16.893 1.00 53.09 166 GLY A CA 1
ATOM 1304 C C . GLY A 1 166 ? -7.025 -2.975 -17.234 1.00 53.09 166 GLY A C 1
ATOM 1305 O O . GLY A 1 166 ? -8.218 -3.059 -16.947 1.00 53.09 166 GLY A O 1
ATOM 1306 N N . ARG A 1 167 ? -6.478 -1.893 -17.789 1.00 46.41 167 ARG A N 1
ATOM 1307 C CA . ARG A 1 167 ? -7.268 -0.887 -18.507 1.00 46.41 167 ARG A CA 1
ATOM 1308 C C . ARG A 1 167 ? -7.315 -1.251 -19.979 1.00 46.41 167 ARG A C 1
ATOM 1310 O O . ARG A 1 167 ? -6.271 -1.742 -20.467 1.00 46.41 167 ARG A O 1
#